Protein AF-A0A0L7LAX3-F1 (afdb_monomer_lite)

Sequence (74 aa):
MTVLAANEIGELKDVVDEENKPRKVIVVHGSYVYRDSDGKPQTITYSADETGYKADGDSVPKLPSLQEINNNLH

Foldseek 3Di:
DDWPDKDKDKDWDWDADPVRDTDIKIKMKMKIWDADPVRDIWIKIWIQIPVGIDIDTPPDDDDDDPVNVVVVPD

Structure (mmCIF, N/CA/C/O backbone):
data_AF-A0A0L7LAX3-F1
#
_entry.id   AF-A0A0L7LAX3-F1
#
loop_
_atom_site.group_PDB
_atom_site.id
_atom_site.type_symbol
_atom_site.label_atom_id
_atom_site.label_alt_id
_atom_site.label_comp_id
_atom_site.label_asym_id
_atom_site.label_entity_id
_atom_site.label_seq_id
_atom_site.pdbx_PDB_ins_code
_atom_site.Cartn_x
_atom_site.Cartn_y
_atom_site.Cartn_z
_atom_site.occupancy
_atom_site.B_iso_or_equiv
_atom_site.auth_seq_id
_atom_site.auth_comp_id
_atom_site.auth_asym_id
_atom_site.auth_atom_id
_atom_site.pdbx_PDB_model_num
ATOM 1 N N . MET A 1 1 ? -13.635 -7.349 11.763 1.00 65.69 1 MET A N 1
ATOM 2 C CA . MET A 1 1 ? -12.788 -6.433 10.975 1.00 65.69 1 MET A CA 1
ATOM 3 C C . MET A 1 1 ? -13.677 -5.742 9.958 1.00 65.69 1 MET A C 1
ATOM 5 O O . MET A 1 1 ? -14.317 -6.437 9.181 1.00 65.69 1 MET A O 1
ATOM 9 N N . THR A 1 2 ? -13.774 -4.415 10.011 1.00 83.69 2 THR A N 1
ATOM 10 C CA . THR A 1 2 ? -14.587 -3.623 9.072 1.00 83.69 2 THR A CA 1
ATOM 11 C C . THR A 1 2 ? -13.670 -2.648 8.355 1.00 83.69 2 THR A C 1
ATOM 13 O O . THR A 1 2 ? -12.956 -1.896 9.021 1.00 83.69 2 THR A O 1
ATOM 16 N N . VAL A 1 3 ? -13.694 -2.667 7.023 1.00 85.81 3 VAL A N 1
ATOM 17 C CA . VAL A 1 3 ? -13.005 -1.676 6.189 1.00 85.81 3 VAL A CA 1
ATOM 18 C C . VAL A 1 3 ? -13.834 -0.393 6.190 1.00 85.81 3 VAL A C 1
ATOM 20 O O . VAL A 1 3 ? -15.040 -0.428 5.959 1.00 85.81 3 VAL A O 1
ATOM 23 N N . LEU A 1 4 ? -13.191 0.725 6.507 1.00 90.81 4 LEU A N 1
ATOM 24 C CA . LEU A 1 4 ? -13.790 2.055 6.584 1.00 90.81 4 LEU A CA 1
ATOM 25 C C . LEU A 1 4 ? -13.665 2.813 5.260 1.00 90.81 4 LEU A C 1
ATOM 27 O O . LEU A 1 4 ? -14.598 3.497 4.856 1.00 90.81 4 LEU A O 1
ATOM 31 N N . ALA A 1 5 ? -12.513 2.702 4.603 1.00 92.06 5 ALA A N 1
ATOM 32 C CA . ALA A 1 5 ? -12.225 3.346 3.328 1.00 92.06 5 ALA A CA 1
ATOM 33 C C . ALA A 1 5 ? -11.154 2.548 2.583 1.00 92.06 5 ALA A C 1
ATOM 35 O O . ALA A 1 5 ? -10.301 1.929 3.219 1.00 92.06 5 ALA A O 1
ATOM 36 N N . ALA A 1 6 ? -11.183 2.584 1.254 1.00 93.12 6 ALA A N 1
ATOM 37 C CA . ALA A 1 6 ? -10.137 2.028 0.408 1.00 93.12 6 ALA A CA 1
ATOM 38 C C . ALA A 1 6 ? -9.946 2.913 -0.829 1.00 93.12 6 ALA A C 1
ATOM 40 O O . ALA A 1 6 ? -10.915 3.469 -1.341 1.00 93.12 6 ALA A O 1
ATOM 41 N N . ASN A 1 7 ? -8.704 3.037 -1.288 1.00 94.50 7 ASN A N 1
ATOM 42 C CA . ASN A 1 7 ? -8.336 3.712 -2.529 1.00 94.50 7 ASN A CA 1
ATOM 43 C C . ASN A 1 7 ? -7.322 2.844 -3.272 1.00 94.50 7 ASN A C 1
ATOM 45 O O . ASN A 1 7 ? -6.448 2.257 -2.638 1.00 94.50 7 ASN A O 1
ATOM 49 N N . GLU A 1 8 ? -7.415 2.799 -4.596 1.00 96.12 8 GLU A N 1
ATOM 50 C CA . GLU A 1 8 ? -6.485 2.066 -5.454 1.00 96.12 8 GLU A CA 1
ATOM 51 C C . GLU A 1 8 ? -6.296 2.822 -6.772 1.00 96.12 8 GLU A C 1
ATOM 53 O O . GLU A 1 8 ? -7.253 3.363 -7.330 1.00 96.12 8 GLU A O 1
ATOM 58 N N . ILE A 1 9 ? -5.055 2.871 -7.249 1.00 95.75 9 ILE A N 1
ATOM 59 C CA . ILE A 1 9 ? -4.662 3.435 -8.537 1.00 95.75 9 ILE A CA 1
ATOM 60 C C . ILE A 1 9 ? -3.710 2.443 -9.208 1.00 95.75 9 ILE A C 1
ATOM 62 O O . ILE A 1 9 ? -2.764 1.960 -8.586 1.00 95.75 9 ILE A O 1
ATOM 66 N N . GLY A 1 10 ? -3.963 2.151 -10.484 1.00 94.25 10 GLY A N 1
ATOM 67 C CA . GLY A 1 10 ? -3.079 1.360 -11.335 1.00 94.25 10 GLY A CA 1
ATOM 68 C C . GLY A 1 10 ? -2.457 2.223 -12.428 1.00 94.25 10 GLY A C 1
ATOM 69 O O . GLY A 1 10 ? -3.158 2.990 -13.088 1.00 94.25 10 GLY A O 1
ATOM 70 N N . GLU A 1 11 ? -1.155 2.070 -12.645 1.00 95.12 11 GLU A N 1
ATOM 71 C CA . GLU A 1 11 ? -0.387 2.810 -13.644 1.00 95.12 11 GLU A CA 1
ATOM 72 C C . GLU A 1 11 ? 0.420 1.855 -14.528 1.00 95.12 11 GLU A C 1
ATOM 74 O O . GLU A 1 11 ? 0.970 0.854 -14.067 1.00 95.12 11 GLU A O 1
ATOM 79 N N . LEU A 1 12 ? 0.506 2.169 -15.823 1.00 93.81 12 LEU A N 1
ATOM 80 C CA . LEU A 1 12 ? 1.366 1.448 -16.755 1.00 93.81 12 LEU A CA 1
ATOM 81 C C . LEU A 1 12 ? 2.747 2.106 -16.768 1.00 93.81 12 LEU A C 1
ATOM 83 O O . LEU A 1 12 ? 2.873 3.266 -17.157 1.00 93.81 12 LEU A O 1
ATOM 87 N N . LYS A 1 13 ? 3.780 1.357 -16.387 1.00 89.00 13 LYS A N 1
ATOM 88 C CA . LYS A 1 13 ? 5.165 1.823 -16.342 1.00 89.00 13 LYS A CA 1
ATOM 89 C C . LYS A 1 13 ? 6.014 1.069 -17.358 1.00 89.00 13 LYS A C 1
ATOM 91 O O . LYS A 1 13 ? 5.919 -0.150 -17.488 1.00 89.00 13 LYS A O 1
ATOM 96 N N . ASP A 1 14 ? 6.860 1.802 -18.069 1.00 92.56 14 ASP A N 1
ATOM 97 C CA . ASP A 1 14 ? 7.928 1.211 -18.868 1.00 92.56 14 ASP A CA 1
ATOM 98 C C . ASP A 1 14 ? 9.129 0.970 -17.945 1.00 92.56 14 ASP A C 1
ATOM 100 O O . ASP A 1 14 ? 9.662 1.906 -17.345 1.00 92.56 14 ASP A O 1
ATOM 104 N N . VAL A 1 15 ? 9.532 -0.290 -17.797 1.00 87.56 15 VAL A N 1
ATOM 105 C CA . VAL A 1 15 ? 10.742 -0.680 -17.063 1.00 87.56 15 VAL A CA 1
ATOM 106 C C . VAL A 1 15 ? 11.685 -1.414 -18.003 1.00 87.56 15 VAL A C 1
ATOM 108 O O . VAL A 1 15 ? 11.282 -1.926 -19.047 1.00 87.56 15 VAL A O 1
ATOM 111 N N . VAL A 1 16 ? 12.962 -1.424 -17.658 1.00 89.06 16 VAL A N 1
ATOM 112 C CA . VAL A 1 16 ? 14.001 -2.106 -18.426 1.00 89.06 16 VAL A CA 1
ATOM 113 C C . VAL A 1 16 ? 14.334 -3.400 -17.697 1.00 89.06 16 VAL A C 1
ATOM 115 O O . VAL A 1 16 ? 14.490 -3.387 -16.478 1.00 89.06 16 VAL A O 1
ATOM 118 N N . ASP A 1 17 ? 14.368 -4.517 -18.419 1.00 85.06 17 ASP A N 1
ATOM 119 C CA . ASP A 1 17 ? 14.784 -5.799 -17.850 1.00 85.06 17 ASP A CA 1
ATOM 120 C C . ASP A 1 17 ? 16.315 -5.958 -17.799 1.00 85.06 17 ASP A C 1
ATOM 122 O O . ASP A 1 17 ? 17.074 -5.106 -18.262 1.00 85.06 17 ASP A O 1
ATOM 126 N N . GLU A 1 18 ? 16.773 -7.077 -17.236 1.00 87.00 18 GLU A N 1
ATOM 127 C CA . GLU A 1 18 ? 18.196 -7.432 -17.117 1.00 87.00 18 GLU A CA 1
ATOM 128 C C . GLU A 1 18 ? 18.923 -7.507 -18.477 1.00 87.00 18 GLU A C 1
ATOM 130 O O . GLU A 1 18 ? 20.143 -7.379 -18.542 1.00 87.00 18 GLU A O 1
ATOM 135 N N . GLU A 1 19 ? 18.192 -7.692 -19.583 1.00 90.19 19 GLU A N 1
ATOM 136 C CA . GLU A 1 19 ? 18.736 -7.736 -20.945 1.00 90.19 19 GLU A CA 1
ATOM 137 C C . GLU A 1 19 ? 18.692 -6.368 -21.651 1.00 90.19 19 GLU A C 1
ATOM 139 O O . GLU A 1 19 ? 18.936 -6.280 -22.858 1.00 90.19 19 GLU A O 1
ATOM 144 N N . ASN A 1 20 ? 18.394 -5.294 -20.914 1.00 87.31 20 ASN A N 1
ATOM 145 C CA . ASN A 1 20 ? 18.240 -3.934 -21.425 1.00 87.31 20 ASN A CA 1
ATOM 146 C C . ASN A 1 20 ? 17.089 -3.781 -22.443 1.00 87.31 20 ASN A C 1
ATOM 148 O O . ASN A 1 20 ? 17.119 -2.899 -23.308 1.00 87.31 20 ASN A O 1
ATOM 152 N N . LYS A 1 21 ? 16.066 -4.645 -22.368 1.00 89.56 21 LYS A N 1
ATOM 153 C CA . LYS A 1 21 ? 14.876 -4.573 -23.224 1.00 89.56 21 LYS A CA 1
ATOM 154 C C . LYS A 1 21 ? 13.741 -3.856 -22.484 1.00 89.56 21 LYS A C 1
ATOM 156 O O . LYS A 1 21 ? 13.517 -4.101 -21.296 1.00 89.56 21 LYS A O 1
ATOM 161 N N . PRO A 1 22 ? 12.994 -2.967 -23.167 1.00 89.00 22 PRO A N 1
ATOM 162 C CA . PRO A 1 22 ? 11.841 -2.318 -22.567 1.00 89.00 22 PRO A CA 1
ATOM 163 C C . PRO A 1 22 ? 10.707 -3.330 -22.384 1.00 89.00 22 PRO A C 1
ATOM 165 O O . PRO A 1 22 ? 10.296 -4.011 -23.325 1.00 89.00 22 PRO A O 1
ATOM 168 N N . ARG A 1 23 ? 10.155 -3.376 -21.176 1.00 88.50 23 ARG A N 1
ATOM 169 C CA . ARG A 1 23 ? 8.964 -4.146 -20.821 1.00 88.50 23 ARG A CA 1
ATOM 170 C C . ARG A 1 23 ? 7.940 -3.226 -20.167 1.00 88.50 23 ARG A C 1
ATOM 172 O O . ARG A 1 23 ? 8.271 -2.351 -19.372 1.00 88.50 23 ARG A O 1
ATOM 179 N N . LYS A 1 24 ? 6.671 -3.454 -20.485 1.00 90.69 24 LYS A N 1
ATOM 180 C CA . LYS A 1 24 ? 5.550 -2.770 -19.840 1.00 90.69 24 LYS A CA 1
ATOM 181 C C . LYS A 1 24 ? 5.135 -3.549 -18.601 1.00 90.69 24 LYS A C 1
ATOM 183 O O . LYS A 1 24 ? 4.881 -4.749 -18.690 1.00 90.69 24 LYS A O 1
ATOM 188 N N . VAL A 1 25 ? 5.070 -2.875 -17.461 1.00 90.62 25 VAL A N 1
ATOM 189 C CA . VAL A 1 25 ? 4.601 -3.438 -16.192 1.00 90.62 25 VAL A CA 1
ATOM 190 C C . VAL A 1 25 ? 3.468 -2.591 -15.646 1.00 90.62 25 VAL A C 1
ATOM 192 O O . VAL A 1 25 ? 3.394 -1.390 -15.896 1.00 90.6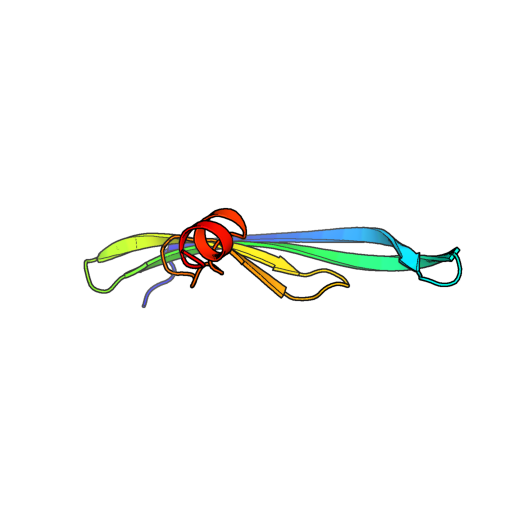2 25 VAL A O 1
ATOM 195 N N . ILE A 1 26 ? 2.562 -3.235 -14.924 1.00 92.31 26 ILE A N 1
ATOM 196 C CA . ILE A 1 26 ? 1.509 -2.540 -14.196 1.00 92.31 26 ILE A CA 1
ATOM 197 C C . ILE A 1 26 ? 2.010 -2.365 -12.772 1.00 92.31 26 ILE A C 1
ATOM 199 O O . ILE A 1 26 ? 2.405 -3.342 -12.137 1.00 92.31 26 ILE A O 1
ATOM 203 N N . VAL A 1 27 ? 1.985 -1.128 -12.298 1.00 94.62 27 VAL A N 1
ATOM 204 C CA . VAL A 1 27 ? 2.243 -0.789 -10.905 1.00 94.62 27 VAL A CA 1
ATOM 205 C C . VAL A 1 27 ? 0.911 -0.433 -10.268 1.00 94.62 27 VAL A C 1
ATOM 207 O O . VAL A 1 27 ? 0.166 0.388 -10.799 1.00 94.62 27 VAL A O 1
ATOM 210 N N . VAL A 1 28 ? 0.595 -1.065 -9.144 1.00 96.81 28 VAL A N 1
ATOM 211 C CA . VAL A 1 28 ? -0.612 -0.772 -8.366 1.00 96.81 28 VAL A CA 1
ATOM 212 C C . VAL A 1 28 ? -0.196 -0.128 -7.059 1.00 96.81 28 VAL A C 1
ATOM 214 O O . VAL A 1 28 ? 0.676 -0.649 -6.371 1.00 96.81 28 VAL A O 1
ATOM 217 N N . HIS A 1 29 ? -0.849 0.972 -6.704 1.00 96.31 29 HIS A N 1
ATOM 218 C CA . HIS A 1 29 ? -0.740 1.613 -5.402 1.00 96.31 29 HIS A CA 1
ATOM 219 C C . HIS A 1 29 ? -2.118 1.697 -4.770 1.00 96.31 29 HIS A C 1
ATOM 221 O O . HIS A 1 29 ? -3.062 2.194 -5.382 1.00 96.31 29 HIS A O 1
ATOM 227 N N . GLY A 1 30 ? -2.233 1.262 -3.523 1.00 96.62 30 GLY A N 1
ATOM 228 C CA . GLY A 1 30 ? -3.487 1.363 -2.804 1.00 96.62 30 GLY A CA 1
ATOM 229 C C . GLY A 1 30 ? -3.311 1.622 -1.324 1.00 96.62 30 GLY A C 1
ATOM 230 O O . GLY A 1 30 ? -2.219 1.575 -0.757 1.00 96.62 30 GLY A O 1
ATOM 231 N N . SER A 1 31 ? -4.430 1.942 -0.692 1.00 96.38 31 SER A N 1
ATOM 232 C CA . SER A 1 31 ? -4.536 2.068 0.750 1.00 96.38 31 SER A CA 1
ATOM 233 C C . SER A 1 31 ? -5.899 1.598 1.218 1.00 96.38 31 SER A C 1
ATOM 235 O O . SER A 1 31 ? -6.893 1.724 0.502 1.00 96.38 31 SER A O 1
ATOM 237 N N . TYR A 1 32 ? -5.959 1.074 2.433 1.00 95.06 32 TYR A N 1
ATOM 238 C CA . TYR A 1 32 ? -7.219 0.821 3.110 1.00 95.06 32 TYR A CA 1
ATOM 239 C C . TYR A 1 32 ? -7.125 1.185 4.584 1.00 95.06 32 TYR A C 1
ATOM 241 O O . TYR A 1 32 ? -6.070 1.100 5.209 1.00 95.06 32 TYR A O 1
ATOM 249 N N . VAL A 1 33 ? -8.264 1.586 5.136 1.00 94.38 33 VAL A N 1
ATOM 250 C CA . VAL A 1 33 ? -8.430 1.900 6.551 1.00 94.38 33 VAL A CA 1
ATOM 251 C C . VAL A 1 33 ? -9.390 0.887 7.149 1.00 94.38 33 VAL A C 1
ATOM 253 O O . VAL A 1 33 ? -10.451 0.639 6.579 1.00 94.38 33 VAL A O 1
ATOM 256 N N . TYR A 1 34 ? -9.061 0.311 8.299 1.00 93.94 34 TYR A N 1
ATOM 257 C CA . TYR A 1 34 ? -9.937 -0.616 9.021 1.00 93.94 34 TYR A CA 1
ATOM 258 C C . TYR A 1 34 ? -9.917 -0.332 10.526 1.00 93.94 34 TYR A C 1
ATOM 260 O O . TYR A 1 34 ? -9.040 0.376 11.002 1.00 93.94 34 TYR A O 1
ATOM 268 N N . ARG A 1 35 ? -10.890 -0.846 11.289 1.00 94.62 35 ARG A N 1
ATOM 269 C CA . ARG A 1 35 ? -10.837 -0.803 12.766 1.00 94.62 35 ARG A CA 1
ATOM 270 C C . ARG A 1 35 ? -10.193 -2.062 13.337 1.00 94.62 35 ARG A C 1
ATOM 272 O O . ARG A 1 35 ? -10.626 -3.165 12.983 1.00 94.62 35 ARG A O 1
ATOM 279 N N . ASP A 1 36 ? -9.220 -1.883 14.226 1.00 91.19 36 ASP A N 1
ATOM 280 C CA . ASP A 1 36 ? -8.620 -2.964 15.014 1.00 91.19 36 ASP A CA 1
ATOM 281 C C . ASP A 1 36 ? -9.544 -3.457 16.147 1.00 91.19 36 ASP A C 1
ATOM 283 O O . ASP A 1 36 ? -10.705 -3.046 16.258 1.00 91.19 36 ASP A O 1
ATOM 287 N N . SER A 1 37 ? -9.043 -4.380 16.975 1.00 90.50 37 SER A N 1
ATOM 288 C CA . SER A 1 37 ? -9.778 -4.947 18.114 1.00 90.50 37 SER A CA 1
ATOM 289 C C . SER A 1 37 ? -10.141 -3.924 19.191 1.00 90.50 37 SER A C 1
ATOM 291 O O . SER A 1 37 ? -11.125 -4.131 19.896 1.00 90.50 37 SER A O 1
ATOM 293 N N . ASP A 1 38 ? -9.397 -2.822 19.287 1.00 92.00 38 ASP A N 1
ATOM 294 C CA . ASP A 1 38 ? -9.645 -1.726 20.229 1.00 92.00 38 ASP A CA 1
ATOM 295 C C . ASP A 1 38 ? -10.541 -0.630 19.618 1.00 92.00 38 ASP A C 1
ATOM 297 O O . ASP A 1 38 ? -10.816 0.393 20.248 1.00 92.00 38 ASP A O 1
ATOM 301 N N . GLY A 1 39 ? -11.004 -0.824 18.378 1.00 91.00 39 GLY A N 1
ATOM 302 C CA . GLY A 1 39 ? -11.832 0.126 17.641 1.00 91.00 39 GLY A CA 1
ATOM 303 C C . GLY A 1 39 ? -11.059 1.299 17.034 1.00 91.00 39 GLY A C 1
ATOM 304 O O . GLY A 1 39 ? -11.689 2.21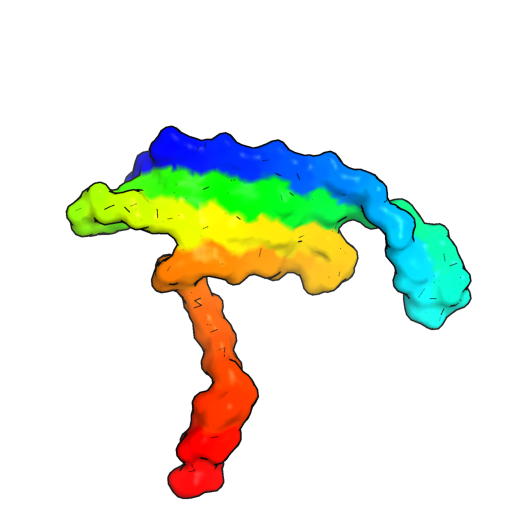1 16.482 1.00 91.00 39 GLY A O 1
ATOM 305 N N . LYS A 1 40 ? -9.722 1.292 17.096 1.00 92.31 40 LYS A N 1
ATOM 306 C CA . LYS A 1 40 ? -8.886 2.356 16.534 1.00 92.31 40 LYS A CA 1
ATOM 307 C C . LYS A 1 40 ? -8.735 2.162 15.022 1.00 92.31 40 LYS A C 1
ATOM 309 O O . LYS A 1 40 ? -8.612 1.026 14.556 1.00 92.31 40 LYS A O 1
ATOM 314 N N . PRO A 1 41 ? -8.782 3.247 14.229 1.00 92.75 41 PRO A N 1
ATOM 315 C CA . PRO A 1 41 ? -8.538 3.162 12.799 1.00 92.75 41 PRO A CA 1
ATOM 316 C C . PRO A 1 41 ? -7.057 2.868 12.529 1.00 92.75 41 PRO A C 1
ATOM 318 O O . PRO A 1 41 ? -6.181 3.573 13.018 1.00 92.75 41 PRO A O 1
ATOM 321 N N . GLN A 1 42 ? -6.809 1.848 11.718 1.00 95.31 42 GLN A N 1
ATOM 322 C CA . GLN A 1 42 ? -5.505 1.442 11.215 1.00 95.31 42 GLN A CA 1
ATOM 323 C C . GLN A 1 42 ? -5.461 1.696 9.714 1.00 95.31 42 GLN A C 1
ATOM 325 O O . GLN A 1 42 ? -6.387 1.307 8.997 1.00 95.31 42 GLN A O 1
ATOM 330 N N . THR A 1 43 ? -4.388 2.327 9.247 1.00 95.50 43 THR A N 1
ATOM 331 C CA . THR A 1 43 ? -4.160 2.604 7.825 1.00 95.50 43 THR A CA 1
ATOM 332 C C . THR A 1 43 ? -3.075 1.683 7.304 1.00 95.50 43 THR A C 1
ATOM 334 O O . THR A 1 43 ? -1.983 1.635 7.866 1.00 95.50 43 THR A O 1
ATOM 337 N N . ILE A 1 44 ? -3.372 0.989 6.212 1.00 95.81 44 ILE A N 1
ATOM 338 C CA . ILE A 1 44 ? -2.410 0.181 5.468 1.00 95.81 44 ILE A CA 1
ATOM 339 C C . ILE A 1 44 ? -2.242 0.798 4.089 1.00 95.81 44 I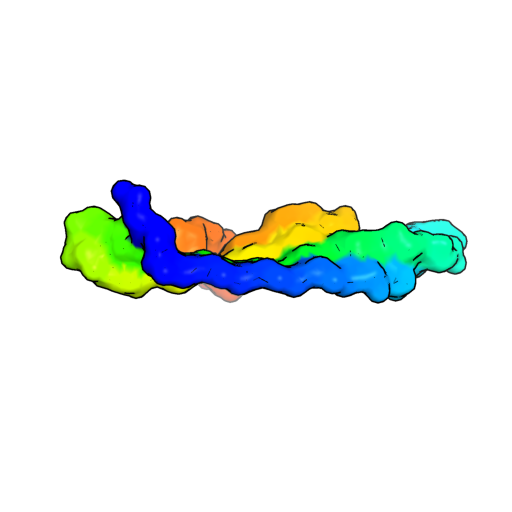LE A C 1
ATOM 341 O O . ILE A 1 44 ? -3.232 1.111 3.426 1.00 95.81 44 ILE A O 1
ATOM 345 N N . THR A 1 45 ? -1.000 0.951 3.652 1.00 96.19 45 THR A N 1
ATOM 346 C CA . THR A 1 45 ? -0.649 1.285 2.272 1.00 96.19 45 THR A CA 1
ATOM 347 C C . THR A 1 45 ? 0.039 0.089 1.636 1.00 96.19 45 THR A C 1
ATOM 349 O O . THR A 1 45 ? 0.698 -0.701 2.312 1.00 96.19 45 THR A O 1
ATOM 352 N N . TYR A 1 46 ? -0.144 -0.090 0.335 1.00 94.94 46 TYR A N 1
ATOM 353 C CA . TYR A 1 46 ? 0.507 -1.165 -0.396 1.00 94.94 46 TYR A CA 1
ATOM 354 C C . TYR A 1 46 ? 0.867 -0.749 -1.815 1.00 94.94 46 TYR A C 1
ATOM 356 O O . TYR A 1 46 ? 0.245 0.130 -2.415 1.00 94.94 46 TYR A O 1
ATOM 364 N N . SER A 1 47 ? 1.889 -1.411 -2.345 1.00 95.31 47 SER A N 1
ATOM 365 C CA . SER A 1 47 ? 2.333 -1.297 -3.724 1.00 95.31 47 SER A CA 1
ATOM 366 C C . SER A 1 47 ? 2.639 -2.677 -4.292 1.00 95.31 47 SER A C 1
ATOM 368 O O . SER A 1 47 ? 3.306 -3.475 -3.629 1.00 95.31 47 SER A O 1
ATOM 370 N N . ALA A 1 48 ? 2.200 -2.942 -5.517 1.00 94.44 48 ALA A N 1
ATOM 371 C CA . ALA A 1 48 ? 2.552 -4.145 -6.261 1.00 94.44 48 ALA A CA 1
ATOM 372 C C . ALA A 1 48 ? 3.204 -3.755 -7.589 1.00 94.44 48 ALA A C 1
ATOM 374 O O . ALA A 1 48 ? 2.633 -2.981 -8.356 1.00 94.44 48 ALA A O 1
ATOM 375 N N . ASP A 1 49 ? 4.396 -4.289 -7.838 1.00 91.88 49 ASP A N 1
ATOM 376 C CA . ASP A 1 49 ? 5.204 -4.033 -9.030 1.00 91.88 49 ASP A CA 1
ATOM 377 C C . ASP A 1 49 ? 5.928 -5.324 -9.477 1.00 91.88 49 ASP A C 1
ATOM 379 O O . ASP A 1 49 ? 5.655 -6.421 -8.978 1.00 91.88 49 ASP A O 1
ATOM 383 N N . GLU A 1 50 ? 6.860 -5.224 -10.427 1.00 89.44 50 GLU A N 1
ATOM 384 C CA . GLU A 1 50 ? 7.655 -6.355 -10.922 1.00 89.44 50 GLU A CA 1
ATOM 385 C C . GLU A 1 50 ? 8.540 -7.031 -9.866 1.00 89.44 50 GLU A C 1
ATOM 387 O O . GLU A 1 50 ? 8.975 -8.164 -10.070 1.00 89.44 50 GLU A O 1
ATOM 392 N N . THR A 1 51 ? 8.802 -6.353 -8.751 1.00 88.44 51 THR A N 1
ATOM 393 C CA . THR A 1 51 ? 9.590 -6.857 -7.621 1.00 88.44 51 THR A CA 1
ATOM 394 C C . THR A 1 51 ? 8.715 -7.490 -6.533 1.00 88.44 51 THR A C 1
ATOM 396 O O . THR A 1 51 ? 9.238 -8.013 -5.548 1.00 88.44 51 THR A O 1
ATOM 399 N N . GLY A 1 52 ? 7.390 -7.489 -6.719 1.00 89.25 52 GLY A N 1
ATOM 400 C CA . GLY A 1 52 ? 6.418 -8.150 -5.855 1.00 89.25 52 GLY A CA 1
ATOM 401 C C . GLY A 1 52 ? 5.524 -7.186 -5.076 1.00 89.25 52 GLY A C 1
ATOM 402 O O . GLY A 1 52 ? 5.409 -6.002 -5.385 1.00 89.25 52 GLY A O 1
ATOM 403 N N . TYR A 1 53 ? 4.852 -7.729 -4.060 1.00 92.81 53 TYR A N 1
ATOM 404 C CA . TYR A 1 53 ? 3.936 -6.990 -3.193 1.00 92.81 53 TYR A CA 1
ATOM 405 C C . TYR A 1 53 ? 4.663 -6.455 -1.957 1.00 92.81 53 TYR A C 1
ATOM 407 O O . TYR A 1 53 ? 5.358 -7.200 -1.263 1.00 92.81 53 TYR A O 1
ATOM 415 N N . LYS A 1 54 ? 4.456 -5.176 -1.653 1.00 93.38 54 LYS A N 1
ATOM 416 C CA . LYS A 1 54 ? 4.982 -4.494 -0.466 1.00 93.38 54 LYS A CA 1
ATOM 417 C C . LYS A 1 54 ? 3.830 -3.786 0.228 1.00 93.38 54 LYS A C 1
ATOM 419 O O . LYS A 1 54 ? 3.028 -3.134 -0.433 1.00 93.38 54 LYS A O 1
ATOM 424 N N . ALA A 1 55 ? 3.764 -3.893 1.547 1.00 93.62 55 ALA A N 1
ATOM 425 C CA . ALA A 1 55 ? 2.800 -3.167 2.361 1.00 93.62 55 ALA A CA 1
ATOM 426 C C . ALA A 1 55 ? 3.510 -2.468 3.514 1.00 93.62 55 ALA A C 1
ATOM 428 O O . ALA A 1 55 ? 4.524 -2.961 4.006 1.00 93.62 55 ALA A O 1
ATOM 429 N N . ASP A 1 56 ? 2.950 -1.346 3.943 1.00 93.38 56 ASP A N 1
ATOM 430 C CA . ASP A 1 56 ? 3.377 -0.606 5.120 1.00 93.38 56 ASP A CA 1
ATOM 431 C C . ASP A 1 56 ? 2.156 -0.182 5.947 1.00 93.38 56 ASP A C 1
ATOM 433 O O . ASP A 1 56 ? 1.043 -0.012 5.443 1.00 93.38 56 ASP A O 1
ATOM 437 N N . GLY A 1 57 ? 2.367 -0.069 7.250 1.00 92.00 57 GLY A N 1
ATOM 438 C CA . GLY A 1 57 ? 1.357 0.311 8.225 1.00 92.00 57 GLY A CA 1
ATOM 439 C C . GLY A 1 57 ? 1.738 -0.186 9.613 1.00 92.00 57 GLY A C 1
ATOM 440 O O . GLY A 1 57 ? 2.550 -1.098 9.759 1.00 92.00 57 GLY A O 1
ATOM 441 N N . ASP A 1 58 ? 1.133 0.389 10.648 1.00 86.44 58 ASP A N 1
ATOM 442 C CA . ASP A 1 58 ? 1.486 0.081 12.044 1.00 86.44 58 ASP A CA 1
ATOM 443 C C . ASP A 1 58 ? 1.207 -1.379 12.426 1.00 86.44 58 ASP A C 1
ATOM 445 O O . ASP A 1 58 ? 1.851 -1.937 13.311 1.00 86.44 58 ASP A O 1
ATOM 449 N N . SER A 1 59 ? 0.262 -2.017 11.734 1.00 86.50 59 SER A N 1
ATOM 450 C CA . SER A 1 59 ? -0.063 -3.437 11.911 1.00 86.50 59 SER A CA 1
ATOM 451 C C . SER A 1 59 ? 0.723 -4.372 10.982 1.00 86.50 59 SER A C 1
ATOM 453 O O . SER A 1 59 ? 0.531 -5.586 11.048 1.00 86.50 59 SER A O 1
ATOM 455 N N . VAL A 1 60 ? 1.561 -3.838 10.086 1.00 87.81 60 VAL A N 1
ATOM 456 C CA . VAL A 1 60 ? 2.377 -4.642 9.168 1.00 87.81 60 VAL A CA 1
ATOM 457 C C . VAL A 1 60 ? 3.701 -4.973 9.856 1.00 87.81 60 VAL A C 1
ATOM 459 O O . VAL A 1 60 ? 4.380 -4.059 10.330 1.00 87.81 60 VAL A O 1
ATOM 462 N N . PRO A 1 61 ? 4.108 -6.254 9.913 1.00 87.00 61 PRO A N 1
ATOM 463 C CA . PRO A 1 61 ? 5.419 -6.621 10.428 1.00 87.00 61 PRO A CA 1
ATOM 464 C C . PRO A 1 61 ? 6.524 -5.888 9.663 1.00 87.00 61 PRO A C 1
ATOM 466 O O . PRO A 1 61 ? 6.687 -6.078 8.457 1.00 87.00 61 PRO A O 1
ATOM 469 N N . LYS A 1 62 ? 7.290 -5.054 10.367 1.00 81.25 62 LYS A N 1
ATOM 470 C CA . LYS A 1 62 ? 8.445 -4.371 9.786 1.00 81.25 62 LYS A CA 1
ATOM 471 C C . LYS A 1 62 ? 9.645 -5.302 9.846 1.00 81.25 62 LYS A C 1
ATOM 473 O O . LYS A 1 62 ? 9.929 -5.889 10.891 1.00 81.25 62 LYS A O 1
ATOM 478 N N . LEU A 1 63 ? 10.346 -5.441 8.722 1.00 76.06 63 LEU A N 1
ATOM 479 C CA . LEU A 1 63 ? 11.669 -6.051 8.750 1.00 76.06 63 LEU A CA 1
ATOM 480 C C . LEU A 1 63 ? 12.564 -5.191 9.655 1.00 76.06 63 LEU A C 1
ATOM 482 O O . LEU A 1 63 ? 12.511 -3.963 9.541 1.00 76.06 63 LEU A O 1
ATOM 486 N N . PRO A 1 64 ? 13.364 -5.800 10.546 1.00 73.31 64 PRO A N 1
ATOM 487 C CA . PRO A 1 64 ? 14.325 -5.050 11.337 1.00 73.31 64 PRO A CA 1
ATOM 488 C C . PRO A 1 64 ? 15.263 -4.290 10.398 1.00 73.31 64 PRO A C 1
ATOM 490 O O . PRO A 1 64 ? 15.709 -4.811 9.371 1.00 73.31 64 PRO A O 1
ATOM 493 N N . SER A 1 65 ? 15.539 -3.037 10.734 1.00 73.62 65 SER A N 1
ATOM 494 C CA . SER A 1 65 ? 16.457 -2.209 9.966 1.00 73.62 65 SER A CA 1
ATOM 495 C C . SER A 1 65 ? 17.874 -2.787 10.024 1.00 73.62 65 SER A C 1
ATOM 497 O O . SER A 1 65 ? 18.291 -3.386 11.017 1.00 73.62 65 SER A O 1
ATOM 499 N N . LEU A 1 66 ? 18.665 -2.554 8.971 1.00 71.56 66 LEU A N 1
ATOM 500 C CA . LEU A 1 66 ? 20.087 -2.930 8.956 1.00 71.56 66 LEU A CA 1
ATOM 501 C C . LEU A 1 66 ? 20.853 -2.319 10.143 1.00 71.56 66 LEU A C 1
ATOM 503 O O . LEU A 1 66 ? 21.809 -2.907 10.640 1.00 71.56 66 LEU A O 1
ATOM 507 N N . GLN A 1 67 ? 20.412 -1.156 10.622 1.00 68.94 67 GLN A N 1
ATOM 508 C CA . GLN A 1 67 ? 20.994 -0.475 11.772 1.00 68.94 67 GLN A CA 1
ATOM 509 C C . GLN A 1 67 ? 20.724 -1.236 13.083 1.00 68.94 67 GLN A C 1
ATOM 511 O O . GLN A 1 67 ? 21.636 -1.396 13.888 1.00 68.94 67 GLN A O 1
ATOM 516 N N . GLU A 1 68 ? 19.518 -1.780 13.272 1.00 69.94 68 GLU A N 1
ATOM 517 C CA . GLU A 1 68 ? 19.179 -2.643 14.416 1.00 69.94 68 GLU A CA 1
ATOM 518 C C . GLU A 1 68 ? 19.915 -3.987 14.368 1.00 69.94 68 GLU A C 1
ATOM 520 O O . GLU A 1 68 ? 20.370 -4.471 15.401 1.00 69.94 68 GLU A O 1
ATOM 525 N N . ILE A 1 69 ? 20.090 -4.568 13.177 1.00 73.44 69 ILE A N 1
ATOM 526 C CA . ILE A 1 69 ? 20.856 -5.813 13.003 1.00 73.44 69 ILE A CA 1
ATOM 527 C C . ILE A 1 69 ? 22.318 -5.609 13.421 1.00 73.44 69 ILE A C 1
ATOM 529 O O . ILE A 1 69 ? 22.860 -6.418 14.172 1.00 73.44 69 ILE A O 1
ATOM 533 N N . ASN A 1 70 ? 22.939 -4.507 12.993 1.00 71.00 70 ASN A N 1
ATOM 534 C CA . ASN A 1 70 ? 24.331 -4.199 13.329 1.00 71.00 70 ASN A CA 1
ATOM 535 C C . ASN A 1 70 ? 24.524 -3.894 14.821 1.00 71.00 70 ASN A C 1
ATOM 537 O O . ASN A 1 70 ? 25.546 -4.259 15.395 1.00 71.00 70 ASN A O 1
ATOM 541 N N . ASN A 1 71 ? 23.537 -3.266 15.463 1.00 70.81 71 ASN A N 1
ATOM 542 C CA . ASN A 1 71 ? 23.591 -2.949 16.892 1.00 70.81 71 ASN A CA 1
ATOM 543 C C . ASN A 1 71 ? 23.439 -4.183 17.800 1.00 70.81 71 ASN A C 1
ATOM 545 O O . ASN A 1 71 ? 23.835 -4.123 18.960 1.00 70.81 71 ASN A O 1
ATOM 549 N N . ASN A 1 72 ? 22.897 -5.290 17.281 1.00 70.44 72 ASN A N 1
ATOM 550 C CA . ASN A 1 72 ? 22.716 -6.553 18.007 1.00 70.44 72 ASN A CA 1
ATOM 551 C C . ASN A 1 72 ? 23.871 -7.552 17.792 1.00 70.44 72 ASN A C 1
ATOM 553 O O . ASN A 1 72 ? 23.776 -8.695 18.235 1.00 70.44 72 ASN A O 1
ATOM 557 N N . LEU A 1 73 ? 24.941 -7.146 17.095 1.00 67.62 73 LEU A N 1
ATOM 55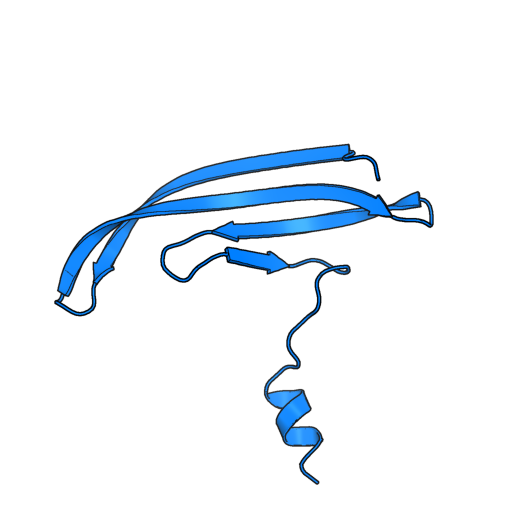8 C CA . LEU A 1 73 ? 26.124 -7.975 16.827 1.00 67.62 73 LEU A CA 1
ATOM 559 C C . LEU A 1 73 ? 27.276 -7.731 17.828 1.00 67.62 73 LEU A C 1
ATOM 561 O O . LEU A 1 73 ? 28.405 -8.147 17.575 1.00 67.62 73 LEU A O 1
ATOM 565 N N . HIS A 1 74 ? 27.012 -7.058 18.951 1.00 56.72 74 HIS A N 1
ATOM 566 C CA . HIS A 1 74 ? 27.990 -6.789 20.012 1.00 56.72 74 HIS A CA 1
ATOM 567 C C . HIS A 1 74 ? 27.754 -7.654 21.251 1.00 56.72 74 HIS A C 1
ATOM 569 O O . HIS A 1 74 ? 26.596 -7.706 21.720 1.00 56.72 74 HIS A O 1
#

Radius of gyration: 17.2 Å; chains: 1; bounding box: 43×12×44 Å

pLDDT: mean 87.86, std 9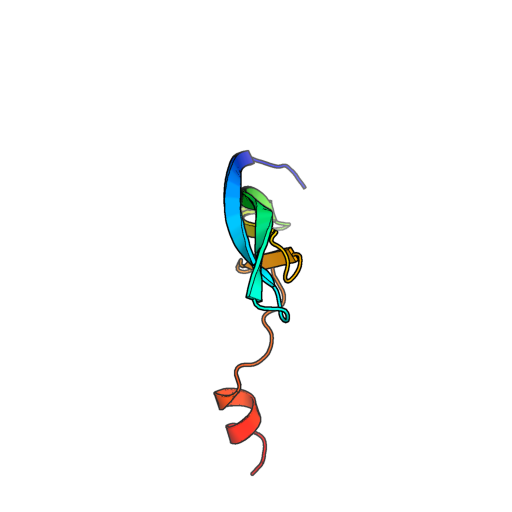.1, range [56.72, 96.81]

Organism: Operophtera brumata (NCBI:txid104452)

Secondary structure (DSSP, 8-state):
--EEEEEEEEEEEEEE-TTS-EEEEEEEEEEEEEE-TTS-EEEEEEEEETTEEEEESTTSPPPPPHHHHHHT--

InterPro domains:
  IPR000618 Insect cuticle protein [PF00379] (18-61)
  IPR000618 Insect cuticle protein [PS51155] (1-64)
  IPR031311 Chitin-bindin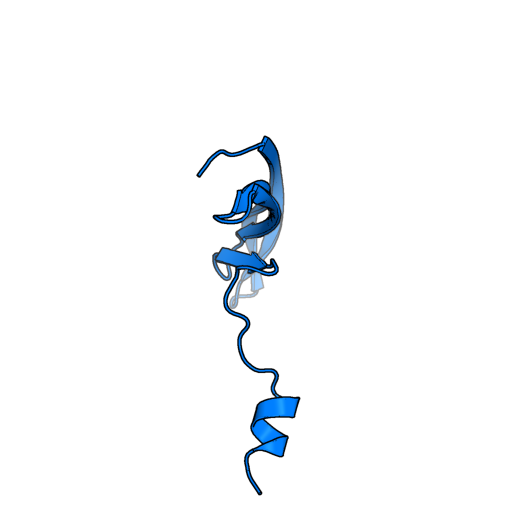g type R&R consensus [PS00233] (30-55)